Protein AF-A0A830CGZ1-F1 (afdb_monomer_lite)

Secondary structure (DSSP, 8-state):
-HHHHHHH-SSSHHHHHHHHHHHHHHHHHHHHT-SEEE----HHHHHHHHHHHHHTT-HHHHHHHT-SEE-TTSSS-EE-TTTTS-HHHHHHHHHHHHHHHHH---------S---SS-EEE-

Sequence (123 aa):
MDEIVKLIGLKNNCTFCGVFRRQALDRGAALLKVDKLVTGHNEDDIAETVLLNILRGDISRLSRCTSITTGEDGPIPRCKPFKYTYEKEIVIYPFFLYFIFLTAVDRFLVIEHGLYRGKIILF

pLDDT: mean 77.16, std 17.2, range [34.75, 94.19]

InterPro domains:
  IPR014729 Rossmann-like alpha/beta/alpha sandwich fold [G3DSA:3.40.50.620] (1-101)

Radius of gyration: 17.86 Å; chains: 1; bounding box: 48×31×41 Å

Organism: NCBI:txid374723

Foldseek 3Di:
DVVVCVVPPPPPVVVVVVVVVVVVQVVVCVVVVWQAEEEADALVNLVVVLVVCVVVVVVVCNVQSLDQWPPPVHPHIYGYPRNHPDPVCVVVVVVVVVVVCVVDPDDDPDPPDDDDPIGYDYD

Structure (mmCIF, N/CA/C/O backbone):
data_AF-A0A830CGZ1-F1
#
_entry.id   AF-A0A830CGZ1-F1
#
loop_
_atom_site.group_PDB
_atom_site.id
_atom_site.type_symbol
_atom_site.label_atom_id
_atom_site.label_alt_id
_atom_site.label_comp_id
_atom_site.label_asym_id
_atom_site.label_entity_id
_atom_site.label_seq_id
_atom_site.pdbx_PDB_ins_code
_atom_site.Cartn_x
_atom_site.Cartn_y
_atom_site.Cartn_z
_atom_site.occupancy
_atom_site.B_iso_or_equiv
_atom_site.auth_seq_id
_atom_site.auth_comp_id
_atom_site.auth_asym_id
_atom_site.auth_atom_id
_atom_site.pdbx_PDB_model_num
ATOM 1 N N . MET A 1 1 ? -12.743 12.727 -0.189 1.00 80.94 1 MET A N 1
ATOM 2 C CA . MET A 1 1 ? -12.120 12.752 1.154 1.00 80.94 1 MET A CA 1
ATOM 3 C C . MET A 1 1 ? -12.763 13.834 2.004 1.00 80.94 1 MET A C 1
ATOM 5 O O . MET A 1 1 ? -13.208 13.531 3.098 1.00 80.94 1 MET A O 1
ATOM 9 N N . ASP A 1 2 ? -12.900 15.048 1.481 1.00 84.94 2 ASP A N 1
ATOM 10 C CA . ASP A 1 2 ? -13.464 16.189 2.218 1.00 84.94 2 ASP A CA 1
ATOM 11 C C . ASP A 1 2 ? -14.882 15.939 2.750 1.00 84.94 2 ASP A C 1
ATOM 13 O O . ASP A 1 2 ? -15.197 16.310 3.875 1.00 84.94 2 ASP A O 1
ATOM 17 N N . GLU A 1 3 ? -15.723 15.232 1.992 1.00 87.56 3 GLU A N 1
ATOM 18 C CA . GLU A 1 3 ? -17.060 14.826 2.451 1.00 87.56 3 GLU A CA 1
ATOM 19 C C . GLU A 1 3 ? -17.023 13.834 3.619 1.00 87.56 3 GLU A C 1
ATOM 21 O O . GLU A 1 3 ? -17.811 13.946 4.552 1.00 87.56 3 GLU A O 1
ATOM 26 N N . ILE A 1 4 ? -16.069 12.898 3.606 1.00 85.12 4 ILE A N 1
ATOM 27 C CA . ILE A 1 4 ? -15.860 11.946 4.703 1.00 85.12 4 ILE A CA 1
ATOM 28 C C . ILE A 1 4 ? -15.441 12.730 5.951 1.00 85.12 4 ILE A C 1
ATOM 30 O O . ILE A 1 4 ? -16.065 12.584 6.994 1.00 85.12 4 ILE A O 1
ATOM 34 N N . VAL A 1 5 ? -14.463 13.635 5.834 1.00 87.81 5 VAL A N 1
ATOM 35 C CA . VAL A 1 5 ? -13.986 14.467 6.956 1.00 87.81 5 VAL A CA 1
ATOM 36 C C . VAL A 1 5 ? -15.115 15.294 7.579 1.00 87.81 5 VAL A C 1
ATOM 38 O O . VAL A 1 5 ? -15.162 15.429 8.800 1.00 87.81 5 VAL A O 1
ATOM 41 N N . LYS A 1 6 ? -16.065 15.794 6.777 1.00 89.00 6 LYS A N 1
ATOM 42 C CA . LYS A 1 6 ? -17.254 16.498 7.292 1.00 89.00 6 LYS A CA 1
ATOM 43 C C . LYS A 1 6 ? -18.144 15.615 8.179 1.00 89.00 6 LYS A C 1
ATOM 45 O O . LYS A 1 6 ? -18.798 16.146 9.068 1.00 89.00 6 LYS A O 1
ATOM 50 N N . LEU A 1 7 ? -18.169 14.301 7.954 1.00 86.00 7 LEU A N 1
ATOM 51 C CA . LEU A 1 7 ? -19.015 13.346 8.683 1.00 86.00 7 LEU A CA 1
ATOM 52 C C . LEU A 1 7 ? -18.321 12.736 9.910 1.00 86.00 7 LEU A C 1
ATOM 54 O O . LEU A 1 7 ? -18.927 12.646 10.972 1.00 86.00 7 LEU A O 1
ATOM 58 N N . ILE A 1 8 ? -17.062 12.306 9.777 1.00 82.81 8 ILE A N 1
ATOM 59 C CA . ILE A 1 8 ? -16.299 11.640 10.857 1.00 82.81 8 ILE A CA 1
ATOM 60 C C . ILE A 1 8 ? -15.431 12.600 11.688 1.00 82.81 8 ILE A C 1
ATOM 62 O O . ILE A 1 8 ? -14.903 12.216 12.733 1.00 82.81 8 ILE A O 1
ATOM 66 N N . GLY A 1 9 ? -15.282 13.852 11.252 1.00 83.38 9 GLY A N 1
ATOM 67 C CA . GLY A 1 9 ? -14.396 14.833 11.872 1.00 83.38 9 GLY A CA 1
ATOM 68 C C . GLY A 1 9 ? -12.922 14.622 11.508 1.00 83.38 9 GLY A C 1
ATOM 69 O O . GLY A 1 9 ? -12.582 13.986 10.516 1.00 83.38 9 GLY A O 1
ATOM 70 N N . LEU A 1 10 ? -12.013 15.189 12.307 1.00 82.44 10 LEU A N 1
ATOM 71 C CA . LEU A 1 10 ? -10.563 15.159 12.038 1.00 82.44 10 LEU A CA 1
ATOM 72 C C . LEU A 1 10 ? -9.858 13.884 12.535 1.00 82.44 10 LEU A C 1
ATOM 74 O O . LEU A 1 10 ? -8.666 13.696 12.289 1.00 82.44 10 LEU A O 1
ATOM 78 N N . LYS A 1 11 ? -10.565 13.013 13.261 1.00 84.69 11 LYS A N 1
ATOM 79 C CA . LYS A 1 11 ? -9.992 11.793 13.844 1.00 84.69 11 LYS A CA 1
ATOM 80 C C . LYS A 1 11 ? -10.088 10.632 12.854 1.00 84.69 11 LYS A C 1
ATOM 82 O O . LYS A 1 11 ? -11.069 10.496 12.137 1.00 84.69 11 LYS A O 1
ATOM 87 N N . ASN A 1 12 ? -9.083 9.754 12.855 1.00 80.31 12 ASN A N 1
ATOM 88 C CA . ASN A 1 12 ? -9.040 8.518 12.054 1.00 80.31 12 ASN A CA 1
ATOM 89 C C . ASN A 1 12 ? -9.046 8.704 10.522 1.00 80.31 12 ASN A C 1
ATOM 91 O O . ASN A 1 12 ? -9.245 7.740 9.780 1.00 80.31 12 ASN A O 1
ATOM 95 N N . ASN A 1 13 ? -8.747 9.906 10.024 1.00 85.00 13 ASN A N 1
ATOM 96 C CA . ASN A 1 13 ? -8.733 10.207 8.588 1.00 85.00 13 ASN A CA 1
ATOM 97 C C . ASN A 1 13 ? -7.738 9.347 7.797 1.00 85.00 13 ASN A C 1
ATOM 99 O O . ASN A 1 13 ? -8.030 8.956 6.667 1.00 85.00 13 ASN A O 1
ATOM 103 N N . CYS A 1 14 ? -6.593 8.994 8.391 1.00 85.44 14 CYS A N 1
ATOM 104 C CA . CYS A 1 14 ? -5.587 8.140 7.754 1.00 85.44 14 CYS A CA 1
ATOM 105 C C . CYS A 1 14 ? -6.111 6.725 7.461 1.00 85.44 14 CYS A C 1
ATOM 107 O O . CYS A 1 14 ? -5.753 6.143 6.437 1.00 85.44 14 CYS A O 1
ATOM 109 N N . THR A 1 15 ? -7.014 6.199 8.295 1.00 86.12 15 THR A N 1
ATOM 110 C CA . THR A 1 15 ? -7.643 4.890 8.076 1.00 86.12 15 THR A CA 1
ATOM 111 C C . THR A 1 15 ? -8.454 4.892 6.781 1.00 86.12 15 THR A C 1
ATOM 113 O O . THR A 1 15 ? -8.300 3.998 5.950 1.00 86.12 15 THR A O 1
ATOM 116 N N . PHE A 1 16 ? -9.256 5.936 6.557 1.00 88.94 16 PHE A N 1
ATOM 117 C CA . PHE A 1 16 ? -10.055 6.083 5.337 1.00 88.94 16 PHE A CA 1
ATOM 118 C C . PHE A 1 16 ? -9.203 6.463 4.126 1.00 88.94 16 PHE A C 1
ATOM 120 O O . PHE A 1 16 ? -9.363 5.876 3.057 1.00 88.94 16 PHE A O 1
ATOM 127 N N . CYS A 1 17 ? -8.249 7.382 4.296 1.00 89.75 17 CYS A N 1
ATOM 128 C CA . CYS A 1 17 ? -7.306 7.770 3.247 1.00 89.75 17 CYS A CA 1
ATOM 129 C C . CYS A 1 17 ? -6.562 6.547 2.689 1.00 89.75 17 CYS A C 1
ATOM 131 O O . CYS A 1 17 ? -6.505 6.360 1.474 1.00 89.75 17 CYS A O 1
ATOM 133 N N . GLY A 1 18 ? -6.069 5.661 3.561 1.00 88.12 18 GLY A N 1
ATOM 134 C CA . GLY A 1 18 ? -5.382 4.437 3.152 1.00 88.12 18 GLY A CA 1
ATOM 135 C C . GLY A 1 18 ? -6.279 3.439 2.410 1.00 88.12 18 GLY A C 1
ATOM 136 O O . GLY A 1 18 ? -5.804 2.725 1.526 1.00 88.12 18 GLY A O 1
ATOM 137 N N . VAL A 1 19 ? -7.575 3.370 2.734 1.00 89.75 19 VAL A N 1
ATOM 138 C CA . VAL A 1 19 ? -8.547 2.553 1.982 1.00 89.75 19 VAL A CA 1
ATOM 139 C C . VAL A 1 19 ? -8.791 3.156 0.600 1.00 89.75 19 VAL A C 1
ATOM 141 O O . VAL A 1 19 ? -8.648 2.453 -0.400 1.00 89.75 19 VAL A O 1
ATOM 144 N N . PHE A 1 20 ? -9.075 4.457 0.521 1.00 90.56 20 PHE A N 1
ATOM 145 C CA . PHE A 1 20 ? -9.340 5.125 -0.754 1.00 90.56 20 PHE A CA 1
ATOM 146 C C . PHE A 1 20 ? -8.133 5.125 -1.684 1.00 90.56 20 PHE A C 1
ATOM 148 O O . PHE A 1 20 ? -8.293 4.866 -2.873 1.00 90.56 20 PHE A O 1
ATOM 155 N N . ARG A 1 21 ? -6.922 5.344 -1.159 1.00 90.06 21 ARG A N 1
ATOM 156 C CA . ARG A 1 21 ? -5.692 5.296 -1.957 1.00 90.06 21 ARG A CA 1
ATOM 157 C C . ARG A 1 21 ? -5.503 3.919 -2.589 1.00 90.06 21 ARG A C 1
ATOM 159 O O . ARG A 1 21 ? -5.266 3.834 -3.787 1.00 90.06 21 ARG A O 1
ATOM 166 N N . ARG A 1 22 ? -5.670 2.839 -1.817 1.00 89.38 22 ARG A N 1
ATOM 167 C CA . ARG A 1 22 ? -5.563 1.469 -2.347 1.00 89.38 22 ARG A CA 1
ATOM 168 C C . ARG A 1 22 ? -6.612 1.191 -3.420 1.00 89.38 22 ARG A C 1
ATOM 170 O O . ARG A 1 22 ? -6.238 0.746 -4.496 1.00 89.38 22 ARG A O 1
ATOM 177 N N . GLN A 1 23 ? -7.871 1.551 -3.170 1.00 90.38 23 GLN A N 1
ATOM 178 C CA . GLN A 1 23 ? -8.958 1.377 -4.138 1.00 90.38 23 GLN A CA 1
ATOM 179 C C . GLN A 1 23 ? -8.748 2.181 -5.426 1.00 90.38 23 GLN A C 1
ATOM 181 O O . GLN A 1 23 ? -9.028 1.678 -6.510 1.00 90.38 23 GLN A O 1
ATOM 186 N N . ALA A 1 24 ? -8.271 3.423 -5.325 1.00 90.00 24 ALA A N 1
ATOM 187 C CA . ALA A 1 24 ? -7.976 4.255 -6.487 1.00 90.00 24 ALA A CA 1
ATOM 188 C C . ALA A 1 24 ? -6.866 3.632 -7.343 1.00 90.00 24 ALA A C 1
ATOM 190 O O . ALA A 1 24 ? -7.012 3.540 -8.560 1.00 90.00 24 ALA A O 1
ATOM 191 N N . LEU A 1 25 ? -5.808 3.135 -6.697 1.00 88.69 25 LEU A N 1
ATOM 192 C CA . LEU A 1 25 ? -4.720 2.415 -7.354 1.00 88.69 25 LEU A CA 1
ATOM 193 C C . LEU A 1 25 ? -5.204 1.121 -8.021 1.00 88.69 25 LEU A C 1
ATOM 195 O O . LEU A 1 25 ? -4.886 0.895 -9.183 1.00 88.69 25 LEU A O 1
ATOM 199 N N . ASP A 1 26 ? -6.015 0.311 -7.333 1.00 88.94 26 ASP A N 1
ATOM 200 C CA . ASP A 1 26 ? -6.561 -0.939 -7.885 1.00 88.94 26 ASP A CA 1
ATOM 201 C C . ASP A 1 26 ? -7.444 -0.677 -9.113 1.00 88.94 26 ASP A C 1
ATOM 203 O O . ASP A 1 26 ? -7.310 -1.342 -10.140 1.00 88.94 26 ASP A O 1
ATOM 207 N N . ARG A 1 27 ? -8.321 0.333 -9.045 1.00 89.75 27 ARG A N 1
ATOM 208 C CA . ARG A 1 27 ? -9.178 0.729 -10.174 1.00 89.75 27 ARG A CA 1
ATOM 209 C C . ARG A 1 27 ? -8.358 1.265 -11.343 1.00 89.75 27 ARG A C 1
ATOM 211 O O . ARG A 1 27 ? -8.613 0.878 -12.478 1.00 89.75 27 ARG A O 1
ATOM 218 N N . GLY A 1 28 ? -7.376 2.128 -11.080 1.00 88.69 28 GLY A N 1
ATOM 219 C CA . GLY A 1 28 ? -6.486 2.663 -12.113 1.00 88.69 28 GLY A CA 1
ATOM 220 C C . GLY A 1 28 ? -5.686 1.560 -12.807 1.00 88.69 28 GLY A C 1
ATOM 221 O O . GLY A 1 28 ? -5.612 1.520 -14.032 1.00 88.69 28 GLY A O 1
ATOM 222 N N . ALA A 1 29 ? -5.166 0.613 -12.030 1.00 87.44 29 ALA A N 1
ATOM 223 C CA . ALA A 1 29 ? -4.442 -0.546 -12.528 1.00 87.44 29 ALA A CA 1
ATOM 224 C C . ALA A 1 29 ? -5.335 -1.454 -13.400 1.00 87.44 29 ALA A C 1
ATOM 226 O O . ALA A 1 29 ? -4.925 -1.854 -14.492 1.00 87.44 29 ALA A O 1
ATOM 227 N N . ALA A 1 30 ? -6.583 -1.700 -12.986 1.00 87.12 30 ALA A N 1
ATOM 228 C CA . ALA A 1 30 ? -7.550 -2.473 -13.768 1.00 87.12 30 ALA A CA 1
ATOM 229 C C . ALA A 1 30 ? -7.932 -1.781 -15.089 1.00 87.12 30 ALA A C 1
ATOM 231 O O . ALA A 1 30 ? -7.962 -2.424 -16.139 1.00 87.12 30 ALA A O 1
ATOM 232 N N . LEU A 1 31 ? -8.173 -0.465 -15.061 1.00 88.44 31 LEU A N 1
ATOM 233 C CA . LEU A 1 31 ? -8.479 0.336 -16.253 1.00 88.44 31 LEU A CA 1
ATOM 234 C C . LEU A 1 31 ? -7.332 0.317 -17.271 1.00 88.44 31 LEU A C 1
ATOM 236 O O . LEU A 1 31 ? -7.567 0.212 -18.474 1.00 88.44 31 LEU A O 1
ATOM 240 N N . LEU A 1 32 ? -6.091 0.388 -16.787 1.00 86.00 32 LEU A N 1
ATOM 241 C CA . LEU A 1 32 ? -4.886 0.402 -17.619 1.00 86.00 32 LEU A CA 1
ATOM 242 C C . LEU A 1 32 ? -4.411 -1.002 -18.028 1.00 86.00 32 LEU A C 1
ATOM 244 O O . LEU A 1 32 ? -3.481 -1.111 -18.832 1.00 86.00 32 LEU A O 1
ATOM 248 N N . LYS A 1 33 ? -5.073 -2.059 -17.529 1.00 85.31 33 LYS A N 1
ATOM 249 C CA . LYS A 1 33 ? -4.744 -3.474 -17.769 1.00 85.31 33 LYS A CA 1
ATOM 250 C C . LYS A 1 33 ? -3.263 -3.756 -17.511 1.00 85.31 33 LYS A C 1
ATOM 252 O O . LYS A 1 33 ? -2.554 -4.245 -18.390 1.00 85.31 33 LYS A O 1
ATOM 257 N N . VAL A 1 34 ? -2.791 -3.355 -16.334 1.00 82.25 34 VAL A N 1
ATOM 258 C CA . VAL A 1 34 ? -1.409 -3.602 -15.905 1.00 82.25 34 VAL A CA 1
ATOM 259 C C . VAL A 1 34 ? -1.283 -4.987 -15.301 1.00 82.25 34 VAL A C 1
ATOM 261 O O . VAL A 1 34 ? -2.213 -5.493 -14.677 1.00 82.25 34 VAL A O 1
ATOM 264 N N . ASP A 1 35 ? -0.109 -5.577 -15.455 1.00 82.44 35 ASP A N 1
ATOM 265 C CA . ASP A 1 35 ? 0.158 -6.925 -14.970 1.00 82.44 35 ASP A CA 1
ATOM 266 C C . ASP A 1 35 ? 0.54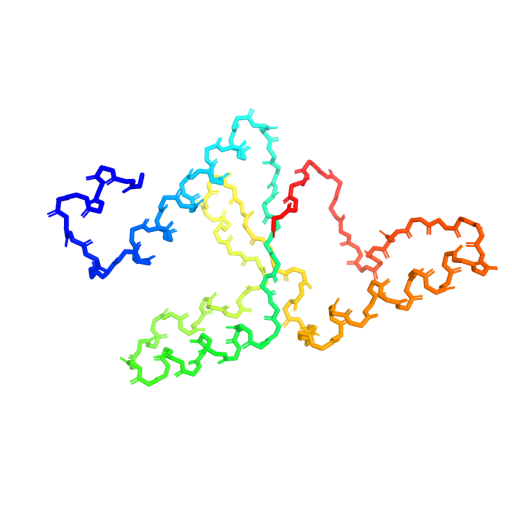2 -6.926 -13.484 1.00 82.44 35 ASP A C 1
ATOM 268 O O . ASP A 1 35 ? 0.279 -7.889 -12.765 1.00 82.44 35 ASP A O 1
ATOM 272 N N . LYS A 1 36 ? 1.203 -5.852 -13.029 1.00 83.62 36 LYS A N 1
ATOM 273 C CA . LYS A 1 36 ? 1.708 -5.686 -11.661 1.00 83.62 36 LYS A CA 1
ATOM 274 C C . LYS A 1 36 ? 1.692 -4.228 -11.229 1.00 83.62 36 LYS A C 1
ATOM 276 O O . LYS A 1 36 ? 1.958 -3.327 -12.027 1.00 83.62 36 LYS A O 1
ATOM 281 N N . LEU A 1 37 ? 1.455 -4.011 -9.939 1.00 85.44 37 LEU A N 1
ATOM 282 C CA . LEU A 1 37 ? 1.548 -2.698 -9.310 1.00 85.44 37 LEU A CA 1
ATOM 283 C C . LEU A 1 37 ? 2.798 -2.621 -8.433 1.00 85.44 37 LEU A C 1
ATOM 285 O O . LEU A 1 37 ? 2.959 -3.402 -7.496 1.00 85.44 37 LEU A O 1
ATOM 289 N N . VAL A 1 38 ? 3.675 -1.664 -8.715 1.00 87.19 38 VAL A N 1
ATOM 290 C CA . VAL A 1 38 ? 4.893 -1.446 -7.932 1.00 87.19 38 VAL A CA 1
ATOM 291 C C . VAL A 1 38 ? 4.660 -0.325 -6.929 1.00 87.19 38 VAL A C 1
ATOM 293 O O . VAL A 1 38 ? 4.177 0.740 -7.299 1.00 87.19 38 VAL A O 1
ATOM 296 N N . THR A 1 39 ? 5.013 -0.564 -5.667 1.00 87.06 39 THR A N 1
ATOM 297 C CA . THR A 1 39 ? 4.949 0.449 -4.602 1.00 87.06 39 THR A CA 1
ATOM 298 C C . THR A 1 39 ? 6.328 0.731 -4.027 1.00 87.06 39 THR A C 1
ATOM 300 O O . THR A 1 39 ? 7.064 -0.223 -3.762 1.00 87.06 39 THR A O 1
ATOM 303 N N . GLY A 1 40 ? 6.624 1.992 -3.728 1.00 85.75 40 GLY A N 1
ATOM 304 C CA . GLY A 1 40 ? 7.895 2.445 -3.154 1.00 85.75 40 GLY A CA 1
ATOM 305 C C . GLY A 1 40 ? 8.209 2.068 -1.695 1.00 85.75 40 GLY A C 1
ATOM 306 O O . GLY A 1 40 ? 9.007 2.767 -1.089 1.00 85.75 40 GLY A O 1
ATOM 307 N N . HIS A 1 41 ? 7.616 1.012 -1.121 1.00 88.12 41 HIS A N 1
ATOM 308 C CA . HIS A 1 41 ? 7.918 0.613 0.265 1.00 88.12 41 HIS A CA 1
ATOM 309 C C . HIS A 1 41 ? 9.378 0.162 0.401 1.00 88.12 41 HIS A C 1
ATOM 311 O O . HIS A 1 41 ? 9.802 -0.758 -0.314 1.00 88.12 41 HIS A O 1
ATOM 317 N N . ASN A 1 42 ? 10.102 0.786 1.324 1.00 89.94 42 ASN A N 1
ATOM 318 C CA . ASN A 1 42 ? 11.521 0.558 1.576 1.00 89.94 42 ASN A CA 1
ATOM 319 C C . ASN A 1 42 ? 11.753 -0.458 2.720 1.00 89.94 42 ASN A C 1
ATOM 321 O O . ASN A 1 42 ? 10.801 -1.038 3.257 1.00 89.94 42 ASN A O 1
ATOM 325 N N . GLU A 1 43 ? 13.014 -0.730 3.063 1.00 91.81 43 GLU A N 1
ATOM 326 C CA . GLU A 1 43 ? 13.353 -1.640 4.168 1.00 91.81 43 GLU A CA 1
ATOM 327 C C . GLU A 1 43 ? 12.899 -1.098 5.534 1.00 91.81 43 GLU A C 1
ATOM 329 O O . GLU A 1 43 ? 12.369 -1.852 6.357 1.00 91.81 43 GLU A O 1
ATOM 334 N N . ASP A 1 44 ? 13.025 0.213 5.743 1.00 91.75 44 ASP A N 1
ATOM 335 C CA . ASP A 1 44 ? 12.670 0.895 6.990 1.00 91.75 44 ASP A CA 1
ATOM 336 C C . ASP A 1 44 ? 11.151 0.822 7.266 1.00 91.75 44 ASP A C 1
ATOM 338 O O . ASP A 1 44 ? 10.731 0.471 8.371 1.00 91.75 44 ASP A O 1
ATOM 342 N N . ASP A 1 45 ? 10.317 1.002 6.238 1.00 91.69 45 ASP A N 1
ATOM 343 C CA . ASP A 1 45 ? 8.856 0.843 6.273 1.00 91.69 45 ASP A CA 1
ATOM 344 C C . ASP A 1 45 ? 8.454 -0.577 6.702 1.00 91.69 45 ASP A C 1
ATOM 346 O O . ASP A 1 45 ? 7.458 -0.802 7.405 1.00 91.69 45 ASP A O 1
ATOM 350 N N . ILE A 1 46 ? 9.205 -1.581 6.238 1.00 91.25 46 ILE A N 1
ATOM 351 C CA . ILE A 1 46 ? 8.952 -2.987 6.557 1.00 91.25 46 ILE A CA 1
ATOM 352 C C . ILE A 1 46 ? 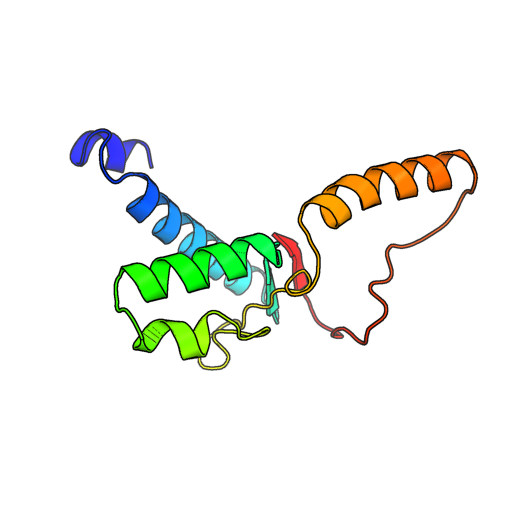9.364 -3.271 7.997 1.00 91.25 46 ILE A C 1
ATOM 354 O O . ILE A 1 46 ? 8.609 -3.944 8.704 1.00 91.25 46 ILE A O 1
ATOM 358 N N . ALA A 1 47 ? 10.500 -2.740 8.448 1.00 92.56 47 ALA A N 1
ATOM 359 C CA . ALA A 1 47 ? 10.933 -2.837 9.835 1.00 92.56 47 ALA A CA 1
ATOM 360 C C . ALA A 1 47 ? 9.910 -2.191 10.786 1.00 92.56 47 ALA A C 1
ATOM 362 O O . ALA A 1 47 ? 9.487 -2.834 11.752 1.00 92.56 47 ALA A O 1
ATOM 363 N N . GLU A 1 48 ? 9.425 -0.985 10.471 1.00 93.88 48 GLU A N 1
ATOM 364 C CA . GLU A 1 48 ? 8.363 -0.314 11.229 1.00 93.88 48 GLU A CA 1
ATOM 365 C C . GLU A 1 48 ? 7.094 -1.173 11.265 1.00 93.88 48 GLU A C 1
ATOM 367 O O . GLU A 1 48 ? 6.515 -1.416 12.327 1.00 93.88 48 GLU A O 1
ATOM 372 N N . THR A 1 49 ? 6.683 -1.711 10.115 1.00 91.44 49 THR A N 1
ATOM 373 C CA . THR A 1 49 ? 5.493 -2.564 10.018 1.00 91.44 49 THR A CA 1
ATOM 374 C C . THR A 1 49 ? 5.624 -3.832 10.866 1.00 91.44 49 THR A C 1
ATOM 376 O O . THR A 1 49 ? 4.664 -4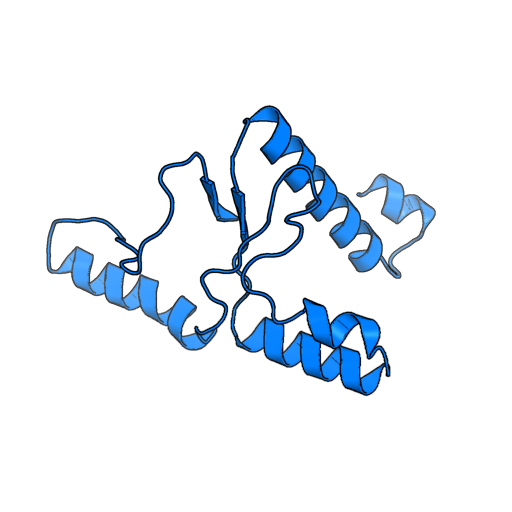.231 11.532 1.00 91.44 49 THR A O 1
ATOM 379 N N . VAL A 1 50 ? 6.787 -4.485 10.857 1.00 93.06 50 VAL A N 1
ATOM 380 C CA . VAL A 1 50 ? 7.060 -5.672 11.681 1.00 93.06 50 VAL A CA 1
ATOM 381 C C . VAL A 1 50 ? 6.985 -5.310 13.161 1.00 93.06 50 VAL A C 1
ATOM 383 O O . VAL A 1 50 ? 6.257 -5.968 13.906 1.00 93.06 50 VAL A O 1
ATOM 386 N N . LEU A 1 51 ? 7.656 -4.233 13.575 1.00 94.19 51 LEU A N 1
ATOM 387 C CA . LEU A 1 51 ? 7.662 -3.775 14.962 1.00 94.19 51 LEU A CA 1
ATOM 388 C C . LEU A 1 51 ? 6.246 -3.452 15.455 1.00 94.19 51 LEU A C 1
ATOM 390 O O . LEU A 1 51 ? 5.832 -3.929 16.511 1.00 94.19 51 LEU A O 1
ATOM 394 N N . LEU A 1 52 ? 5.464 -2.712 14.667 1.00 92.75 52 LEU A N 1
ATOM 395 C CA . LEU A 1 52 ? 4.083 -2.369 15.006 1.00 92.75 52 LEU A CA 1
ATOM 396 C C . LEU A 1 52 ? 3.185 -3.604 15.126 1.00 92.75 52 LEU A C 1
ATOM 398 O O . LEU A 1 52 ? 2.328 -3.645 16.008 1.00 92.75 52 LEU A O 1
ATOM 402 N N . ASN A 1 53 ? 3.353 -4.608 14.262 1.00 91.44 53 ASN A N 1
ATOM 403 C CA . ASN A 1 53 ? 2.570 -5.842 14.347 1.00 91.44 53 ASN A CA 1
ATOM 404 C C . ASN A 1 53 ? 2.960 -6.684 15.570 1.00 91.44 53 ASN A C 1
ATOM 406 O O . ASN A 1 53 ? 2.071 -7.255 16.199 1.00 91.44 53 ASN A O 1
ATOM 410 N N . ILE A 1 54 ? 4.242 -6.712 15.954 1.00 93.00 54 ILE A N 1
ATOM 411 C CA . ILE A 1 54 ? 4.697 -7.362 17.195 1.00 93.00 54 ILE A CA 1
ATOM 412 C C . ILE A 1 54 ? 4.079 -6.670 18.413 1.00 93.00 54 ILE A C 1
ATOM 414 O O . ILE A 1 54 ? 3.467 -7.335 19.245 1.00 93.00 54 ILE A O 1
ATOM 418 N N . LEU A 1 55 ? 4.170 -5.339 18.493 1.00 93.62 55 LEU A N 1
ATOM 419 C CA . LEU A 1 55 ? 3.634 -4.563 19.619 1.00 93.62 55 LEU A CA 1
ATOM 420 C C . LEU A 1 55 ?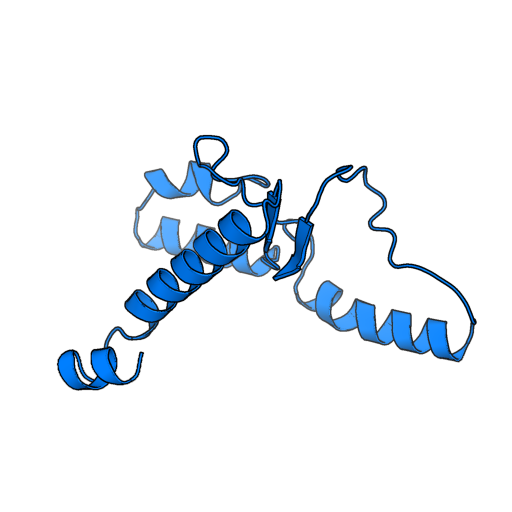 2.108 -4.667 19.742 1.00 93.62 55 LEU A C 1
ATOM 422 O O . LEU A 1 55 ? 1.570 -4.609 20.844 1.00 93.62 55 LEU A O 1
ATOM 426 N N . ARG A 1 56 ? 1.401 -4.842 18.621 1.00 90.31 56 ARG A N 1
ATOM 427 C CA . ARG A 1 56 ? -0.051 -5.082 18.595 1.00 90.31 56 ARG A CA 1
ATOM 428 C C . ARG A 1 56 ? -0.436 -6.546 18.838 1.00 90.31 56 ARG A C 1
ATOM 430 O O . ARG A 1 56 ? -1.623 -6.823 18.974 1.00 90.31 56 ARG A O 1
ATOM 437 N N . GLY A 1 57 ? 0.526 -7.472 18.869 1.00 90.50 57 GLY A N 1
ATOM 438 C CA . GLY A 1 57 ? 0.280 -8.912 18.993 1.00 90.50 57 GLY A CA 1
ATOM 439 C C . GLY A 1 57 ? -0.355 -9.553 17.751 1.00 90.50 57 GLY A C 1
ATOM 440 O O . GLY A 1 57 ? -0.936 -10.632 17.842 1.00 90.50 57 GLY A O 1
ATOM 441 N N . ASP A 1 58 ? -0.269 -8.913 16.582 1.00 87.44 58 ASP A N 1
ATOM 442 C CA . ASP A 1 58 ? -0.968 -9.337 15.364 1.00 87.44 58 ASP A CA 1
ATOM 443 C C . ASP A 1 58 ? -0.097 -10.290 14.521 1.00 87.44 58 ASP A C 1
ATOM 445 O O . ASP A 1 58 ? 0.395 -9.970 13.433 1.00 87.44 58 ASP A O 1
ATOM 449 N N . ILE A 1 59 ? 0.118 -11.497 15.056 1.00 84.69 59 ILE A N 1
ATOM 450 C CA . ILE A 1 59 ? 1.024 -12.522 14.500 1.00 84.69 59 ILE A CA 1
ATOM 451 C C . ILE A 1 59 ? 0.597 -12.952 13.087 1.00 84.69 59 ILE A C 1
ATOM 453 O O . ILE A 1 59 ? 1.430 -13.240 12.227 1.00 84.69 59 ILE A O 1
ATOM 457 N N . SER A 1 60 ? -0.708 -12.920 12.808 1.00 83.88 60 SER A N 1
ATOM 458 C CA . SER A 1 60 ? -1.287 -13.280 11.508 1.00 83.88 60 SER A CA 1
ATOM 459 C C . SER A 1 60 ? -0.795 -12.399 10.348 1.00 83.88 60 SER A C 1
ATOM 461 O O . SER A 1 60 ? -0.788 -12.824 9.188 1.00 83.88 60 SER A O 1
ATOM 463 N N . ARG A 1 61 ? -0.391 -11.158 10.646 1.00 81.25 61 ARG A N 1
ATOM 464 C CA . ARG A 1 61 ? 0.081 -10.184 9.654 1.00 81.25 61 ARG A CA 1
ATOM 465 C C . ARG A 1 61 ? 1.584 -10.257 9.419 1.00 81.25 61 ARG A C 1
ATOM 467 O O . ARG A 1 61 ? 2.024 -9.888 8.331 1.00 81.25 61 ARG A O 1
ATOM 474 N N . LEU A 1 62 ? 2.347 -10.782 10.380 1.00 83.50 62 LEU A N 1
ATOM 475 C CA . LEU A 1 62 ? 3.806 -10.898 10.289 1.00 83.50 62 LEU A CA 1
ATOM 476 C C . LEU A 1 62 ? 4.257 -11.806 9.142 1.00 83.50 62 LEU A C 1
ATOM 478 O O . LEU A 1 62 ? 5.215 -11.488 8.445 1.00 83.50 62 LEU A O 1
ATOM 482 N N . SER A 1 63 ? 3.531 -12.897 8.893 1.00 81.25 63 SER A N 1
ATOM 483 C CA . SER A 1 63 ? 3.853 -13.846 7.817 1.00 81.25 63 SER A CA 1
ATOM 484 C C . SER A 1 63 ? 3.791 -13.227 6.417 1.00 81.25 63 SER A C 1
ATOM 486 O O . SER A 1 63 ? 4.499 -13.669 5.519 1.00 81.25 63 SER A O 1
ATOM 488 N N . ARG A 1 64 ? 2.955 -12.198 6.225 1.00 81.62 64 ARG A N 1
ATOM 489 C CA . ARG A 1 64 ? 2.672 -11.593 4.913 1.00 81.62 64 ARG A CA 1
ATOM 490 C C . ARG A 1 64 ? 3.298 -10.217 4.720 1.00 81.62 64 ARG A C 1
ATOM 492 O O . ARG A 1 64 ? 3.417 -9.759 3.586 1.00 81.62 64 ARG A O 1
ATOM 499 N N . CYS A 1 65 ? 3.673 -9.517 5.793 1.00 80.94 65 CYS A N 1
ATOM 500 C CA . CYS A 1 65 ? 4.162 -8.142 5.675 1.00 80.94 65 CYS A CA 1
ATOM 501 C C . CYS A 1 65 ? 5.542 -8.048 5.002 1.00 80.94 65 CYS A C 1
ATOM 503 O O . CYS A 1 65 ? 5.828 -7.039 4.351 1.00 80.94 65 CYS A O 1
ATOM 505 N N . THR A 1 66 ? 6.351 -9.109 5.090 1.00 82.69 66 THR A N 1
ATOM 506 C CA . THR A 1 66 ? 7.703 -9.193 4.518 1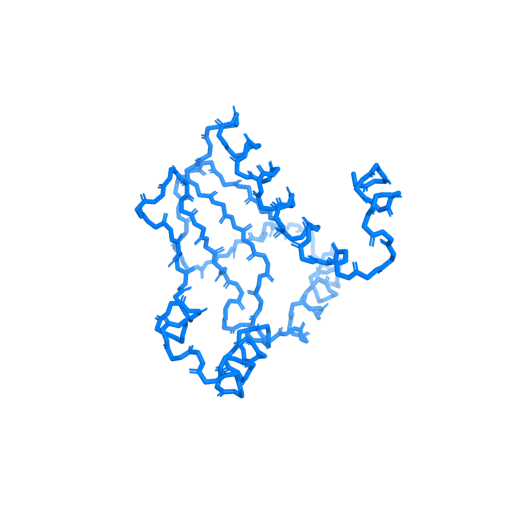.00 82.69 66 THR A CA 1
ATOM 507 C C . THR A 1 66 ? 7.745 -9.788 3.106 1.00 82.69 66 THR A C 1
ATOM 509 O O . THR A 1 66 ? 8.810 -9.813 2.494 1.00 82.69 66 THR A O 1
ATOM 512 N N . SER A 1 67 ? 6.632 -10.255 2.536 1.00 85.38 67 SER A N 1
ATOM 513 C CA . SER A 1 67 ? 6.622 -10.803 1.173 1.00 85.38 67 SER A CA 1
ATOM 514 C C . SER A 1 67 ? 6.937 -9.714 0.134 1.00 85.38 67 SER A C 1
ATOM 516 O O . SER A 1 67 ? 6.397 -8.607 0.199 1.00 85.38 67 SER A O 1
ATOM 518 N N . ILE A 1 68 ? 7.829 -10.022 -0.821 1.00 82.31 68 ILE A N 1
ATOM 519 C CA . ILE A 1 68 ? 8.217 -9.102 -1.914 1.00 82.31 68 ILE A CA 1
ATOM 520 C C . ILE A 1 68 ? 7.025 -8.842 -2.834 1.00 82.31 68 ILE A C 1
ATOM 522 O O . ILE A 1 68 ? 6.749 -7.696 -3.191 1.00 82.31 68 ILE A O 1
ATOM 526 N N . THR A 1 69 ? 6.318 -9.915 -3.183 1.00 83.94 69 THR A N 1
ATOM 527 C CA . THR A 1 69 ? 5.061 -9.880 -3.924 1.00 83.94 69 THR A CA 1
ATOM 528 C C . THR A 1 69 ? 3.926 -10.200 -2.964 1.00 83.94 69 THR A C 1
ATOM 530 O O . THR A 1 69 ? 4.037 -11.095 -2.128 1.00 83.94 69 THR A O 1
ATOM 533 N N . THR A 1 70 ? 2.837 -9.450 -3.059 1.00 84.25 70 THR A N 1
ATOM 534 C CA . THR A 1 70 ? 1.628 -9.644 -2.254 1.00 84.25 70 THR A CA 1
ATOM 535 C C . THR A 1 70 ? 0.399 -9.628 -3.153 1.00 84.25 70 THR A C 1
ATOM 537 O O . THR A 1 70 ? 0.383 -8.937 -4.171 1.00 84.25 70 THR A O 1
ATOM 540 N N . GLY A 1 71 ? -0.640 -10.370 -2.761 1.00 79.38 71 GLY A N 1
ATOM 541 C CA . GLY A 1 71 ? -1.908 -10.397 -3.493 1.00 79.38 71 GLY A CA 1
ATOM 542 C C . GLY A 1 71 ? -1.844 -11.158 -4.816 1.00 79.38 71 GLY A C 1
ATOM 543 O O . GLY A 1 71 ? -2.489 -10.735 -5.766 1.00 79.38 71 GLY A O 1
ATOM 544 N N . GLU A 1 72 ? -1.078 -12.253 -4.879 1.00 74.62 72 GLU A N 1
ATOM 545 C CA . GLU A 1 72 ? -1.065 -13.156 -6.045 1.00 74.62 72 GLU A CA 1
ATOM 546 C C . GLU A 1 72 ? -2.442 -13.783 -6.309 1.00 74.62 72 GLU A C 1
ATOM 548 O O . GLU A 1 72 ? -2.807 -13.977 -7.462 1.00 74.62 72 GLU A O 1
ATOM 553 N N . ASP A 1 73 ? -3.246 -13.984 -5.259 1.00 72.25 73 ASP A N 1
ATOM 554 C CA . ASP A 1 73 ? -4.644 -14.433 -5.365 1.00 72.25 73 ASP A CA 1
ATOM 555 C C . ASP A 1 73 ? -5.616 -13.310 -5.785 1.00 72.25 73 ASP A C 1
ATOM 557 O O . ASP A 1 73 ? -6.814 -13.534 -5.967 1.00 72.25 73 ASP A O 1
ATOM 561 N N . GLY A 1 74 ? -5.128 -12.068 -5.862 1.00 72.12 74 GLY A N 1
ATOM 562 C CA . GLY A 1 74 ? -5.904 -10.891 -6.232 1.00 72.12 74 GLY A CA 1
ATOM 563 C C . GLY A 1 74 ? -5.857 -10.601 -7.735 1.00 72.12 74 GLY A C 1
ATOM 564 O O . GLY A 1 74 ? -5.038 -11.157 -8.460 1.00 72.12 74 GLY A O 1
ATOM 565 N N . PRO A 1 75 ? -6.701 -9.674 -8.225 1.00 74.44 75 PRO A N 1
ATOM 566 C CA . PRO A 1 75 ? -6.759 -9.347 -9.649 1.00 74.44 75 PRO A CA 1
ATOM 567 C C . PRO A 1 75 ? -5.457 -8.733 -10.183 1.00 74.44 75 PRO A C 1
ATOM 569 O O . PRO A 1 75 ? -5.179 -8.862 -11.370 1.00 74.44 75 PRO A O 1
ATOM 572 N N . ILE A 1 76 ? -4.681 -8.044 -9.332 1.00 85.44 76 ILE A N 1
ATOM 573 C CA . ILE A 1 76 ? -3.410 -7.407 -9.703 1.00 85.44 76 ILE A CA 1
ATOM 574 C C . ILE A 1 76 ? -2.411 -7.558 -8.543 1.00 85.44 76 ILE A C 1
ATOM 576 O O . ILE A 1 76 ? -2.607 -6.935 -7.491 1.00 85.44 76 ILE A O 1
ATOM 580 N N . PRO A 1 77 ? -1.335 -8.348 -8.708 1.00 87.88 77 PRO A N 1
ATOM 581 C CA . PRO A 1 77 ? -0.324 -8.510 -7.674 1.00 87.88 77 PRO A CA 1
ATOM 582 C C . PRO A 1 77 ? 0.499 -7.233 -7.473 1.00 87.88 77 PRO A C 1
ATOM 584 O O . PRO A 1 77 ? 0.788 -6.479 -8.409 1.00 87.88 77 PRO A O 1
ATOM 587 N N . ARG A 1 78 ? 0.904 -6.999 -6.222 1.00 86.94 78 ARG A N 1
ATOM 588 C CA . ARG A 1 78 ? 1.695 -5.836 -5.801 1.00 86.94 78 ARG A CA 1
ATOM 589 C C . ARG A 1 78 ? 3.116 -6.247 -5.454 1.00 86.94 78 ARG A C 1
ATOM 591 O O . ARG A 1 78 ? 3.294 -7.210 -4.712 1.00 86.94 78 ARG A O 1
ATOM 598 N N . CYS A 1 79 ? 4.110 -5.496 -5.914 1.00 88.38 79 CYS A N 1
ATOM 599 C CA . CYS A 1 79 ? 5.523 -5.759 -5.641 1.00 88.38 79 CYS A CA 1
ATOM 600 C C . CYS A 1 79 ? 6.251 -4.563 -5.010 1.00 88.38 79 CYS A C 1
ATOM 602 O O . CYS A 1 79 ? 5.961 -3.401 -5.307 1.00 88.38 79 CYS A O 1
ATOM 604 N N . LYS A 1 80 ? 7.214 -4.875 -4.135 1.00 85.94 80 LYS A N 1
ATOM 605 C CA . LYS A 1 80 ? 8.031 -3.919 -3.370 1.00 85.94 80 LYS A CA 1
ATOM 606 C C . LYS A 1 80 ? 9.510 -4.041 -3.777 1.00 85.94 80 LYS A C 1
ATOM 608 O O . LYS A 1 80 ? 10.230 -4.839 -3.177 1.00 85.94 80 LYS A O 1
ATOM 613 N N . PRO A 1 81 ? 9.974 -3.317 -4.809 1.00 84.19 81 PRO A N 1
ATOM 614 C CA . PRO A 1 81 ? 11.346 -3.437 -5.302 1.00 84.19 81 PRO A CA 1
ATOM 615 C C . PRO A 1 81 ? 12.379 -2.924 -4.293 1.00 84.19 81 PRO A C 1
ATOM 617 O O . PRO A 1 81 ? 13.465 -3.482 -4.218 1.00 84.19 81 PRO A O 1
ATOM 620 N N . PHE A 1 82 ? 12.028 -1.927 -3.475 1.00 86.00 82 PHE A N 1
ATOM 621 C CA . PHE A 1 82 ? 12.930 -1.322 -2.488 1.00 86.00 82 PHE A CA 1
ATOM 622 C C . PHE A 1 82 ? 12.932 -2.027 -1.128 1.00 86.00 82 PHE A C 1
ATOM 624 O O . PHE A 1 82 ? 13.452 -1.491 -0.157 1.00 86.00 82 PHE A O 1
ATOM 631 N N . LYS A 1 83 ? 12.392 -3.250 -1.038 1.00 86.19 83 LYS A N 1
ATOM 632 C CA . LYS A 1 83 ? 12.308 -4.005 0.223 1.00 86.19 83 LYS A CA 1
ATOM 633 C C . LYS A 1 83 ? 13.650 -4.131 0.967 1.00 86.19 83 LYS A C 1
ATOM 635 O O . LYS A 1 83 ? 13.636 -4.255 2.184 1.00 86.19 83 LYS A O 1
ATOM 640 N N . TYR A 1 84 ? 14.759 -4.185 0.234 1.00 86.44 84 TYR A N 1
ATOM 641 C CA . TYR A 1 84 ? 16.114 -4.376 0.769 1.00 86.44 84 TYR A CA 1
ATOM 642 C C . TYR A 1 84 ? 16.978 -3.125 0.588 1.00 86.44 84 TYR A C 1
ATOM 644 O O . TYR A 1 84 ? 18.191 -3.217 0.420 1.00 86.44 84 TYR A O 1
ATOM 652 N N . THR A 1 85 ? 16.337 -1.965 0.467 1.00 86.88 85 THR A N 1
ATOM 653 C CA . THR A 1 85 ? 17.011 -0.690 0.258 1.00 86.88 85 THR A CA 1
ATOM 654 C C . THR A 1 85 ? 16.579 0.256 1.362 1.00 86.88 85 THR A C 1
ATOM 656 O O . THR A 1 85 ? 15.382 0.465 1.573 1.00 86.88 85 THR A O 1
ATOM 659 N N . TYR A 1 86 ? 17.557 0.838 2.048 1.00 88.31 86 TYR A N 1
ATOM 660 C CA . TYR A 1 86 ? 17.310 1.833 3.086 1.00 88.31 86 TYR A CA 1
ATOM 661 C C . TYR A 1 86 ? 16.790 3.138 2.486 1.00 88.31 86 TYR A C 1
ATOM 663 O O . TYR A 1 86 ? 17.184 3.530 1.383 1.00 88.31 86 TYR A O 1
ATOM 671 N N . GLU A 1 87 ? 15.997 3.887 3.247 1.00 87.19 87 GLU A N 1
ATOM 672 C CA . GLU A 1 87 ? 15.497 5.199 2.832 1.00 87.19 87 GLU A CA 1
ATOM 673 C C . GLU A 1 87 ? 16.649 6.144 2.458 1.00 87.19 87 GLU A C 1
ATOM 675 O O . GLU A 1 87 ? 16.612 6.796 1.413 1.00 87.19 87 GLU A O 1
ATOM 680 N N . LYS A 1 88 ? 17.737 6.135 3.245 1.00 87.12 88 LYS A N 1
ATOM 681 C CA . LYS A 1 88 ? 18.942 6.937 2.969 1.00 87.12 88 LYS A CA 1
ATOM 682 C C . LYS A 1 88 ? 19.510 6.672 1.571 1.00 87.12 88 LYS A C 1
ATOM 684 O O . LYS A 1 88 ? 19.976 7.593 0.911 1.00 87.12 88 LYS A O 1
ATOM 689 N N . GLU A 1 89 ? 19.474 5.424 1.107 1.00 83.44 89 GLU A N 1
ATOM 690 C CA . GLU A 1 89 ? 20.031 5.032 -0.190 1.00 83.44 89 GLU A CA 1
ATOM 691 C C . GLU A 1 89 ? 19.121 5.481 -1.327 1.00 83.44 89 GLU A C 1
ATOM 693 O O . GLU A 1 89 ? 19.610 6.020 -2.318 1.00 83.44 89 GLU A O 1
ATOM 698 N N . ILE A 1 90 ? 17.803 5.362 -1.145 1.00 82.56 90 ILE A N 1
ATOM 699 C CA . ILE A 1 90 ? 16.802 5.847 -2.102 1.00 82.56 90 ILE A CA 1
ATOM 700 C C . ILE A 1 90 ? 16.897 7.368 -2.267 1.00 82.56 90 ILE A C 1
ATOM 702 O O . ILE A 1 90 ? 16.770 7.864 -3.381 1.00 82.56 90 ILE A O 1
ATOM 706 N N . VAL A 1 91 ? 17.155 8.115 -1.189 1.00 83.81 91 VAL A N 1
ATOM 707 C CA . VAL A 1 91 ? 17.286 9.583 -1.234 1.00 83.81 91 VAL A CA 1
ATOM 708 C C . VAL A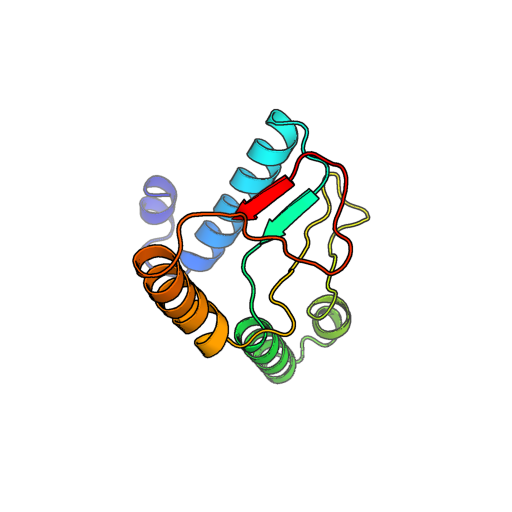 1 91 ? 18.617 10.023 -1.855 1.00 83.81 91 VAL A C 1
ATOM 710 O O . VAL A 1 91 ? 18.650 10.983 -2.626 1.00 83.81 91 VAL A O 1
ATOM 713 N N . ILE A 1 92 ? 19.721 9.331 -1.552 1.00 83.31 92 ILE A N 1
ATOM 714 C CA . ILE A 1 92 ? 21.056 9.670 -2.079 1.00 83.31 92 ILE A CA 1
ATOM 715 C C . ILE A 1 92 ? 21.179 9.315 -3.566 1.00 83.31 92 ILE A C 1
ATOM 717 O O . ILE A 1 92 ? 21.869 10.010 -4.316 1.00 83.31 92 ILE A O 1
ATOM 721 N N . TYR A 1 93 ? 20.505 8.258 -4.018 1.00 75.38 93 TYR A N 1
ATOM 722 C CA . TYR A 1 93 ? 20.665 7.734 -5.370 1.00 75.38 93 TYR A CA 1
ATOM 723 C C . TYR A 1 93 ? 20.335 8.753 -6.486 1.00 75.38 93 TYR A C 1
ATOM 725 O O . TYR A 1 93 ? 21.177 8.937 -7.366 1.00 75.38 93 TYR A O 1
ATOM 733 N N . PRO A 1 94 ? 19.208 9.498 -6.459 1.00 74.12 94 PRO A N 1
ATOM 734 C CA . PRO A 1 94 ? 18.932 10.558 -7.430 1.00 74.12 94 PRO A CA 1
ATOM 735 C C . PRO A 1 94 ? 19.962 11.687 -7.417 1.00 74.12 94 PRO A C 1
ATOM 737 O O . PRO A 1 94 ? 20.271 12.231 -8.471 1.00 74.12 94 PRO A O 1
ATOM 740 N N . PHE A 1 95 ? 20.512 12.034 -6.249 1.00 70.69 95 PHE A N 1
ATOM 741 C CA . PHE A 1 95 ? 21.538 13.073 -6.140 1.00 70.69 95 PHE A CA 1
ATOM 742 C C . PHE A 1 95 ? 22.844 12.634 -6.813 1.00 70.69 95 PHE A C 1
ATOM 744 O O . PHE A 1 95 ? 23.441 13.389 -7.580 1.00 70.69 95 PHE A O 1
ATOM 751 N N . PHE A 1 96 ? 23.249 11.383 -6.588 1.00 62.88 96 PHE A N 1
ATOM 752 C CA . PHE A 1 96 ? 24.415 10.792 -7.238 1.00 62.88 96 PHE A CA 1
ATOM 753 C C . PHE A 1 96 ? 24.203 10.614 -8.747 1.00 62.88 96 PHE A C 1
ATOM 755 O O . PHE A 1 96 ? 25.084 10.942 -9.537 1.00 62.88 96 PHE A O 1
ATOM 762 N N . LEU A 1 97 ? 23.012 10.177 -9.165 1.00 62.19 97 LEU A N 1
ATOM 763 C CA . LEU A 1 97 ? 22.659 10.041 -10.576 1.00 62.19 97 LEU A CA 1
ATOM 764 C C . LEU A 1 97 ? 22.589 11.399 -11.284 1.00 62.19 97 LEU A C 1
ATOM 766 O O . LEU A 1 97 ? 23.025 11.505 -12.422 1.00 62.19 97 LEU A O 1
ATOM 770 N N . TYR A 1 98 ? 22.096 12.446 -10.621 1.00 58.22 98 TYR A N 1
ATOM 771 C CA . TYR A 1 98 ? 22.099 13.814 -11.145 1.00 58.22 98 TYR A CA 1
ATOM 772 C C . TYR A 1 98 ? 23.525 14.360 -11.302 1.00 58.22 98 TYR A C 1
ATOM 774 O O . TYR A 1 98 ? 23.843 14.978 -12.316 1.00 58.22 98 TYR A O 1
ATOM 782 N N . PHE A 1 99 ? 24.410 14.075 -10.343 1.00 50.75 99 PHE A N 1
ATOM 783 C CA . PHE A 1 99 ? 25.833 14.405 -10.446 1.00 50.75 99 PHE A CA 1
ATOM 784 C C . PHE A 1 99 ? 26.523 13.649 -11.597 1.00 50.75 99 PHE A C 1
ATOM 786 O O . PHE A 1 99 ? 27.291 14.238 -12.359 1.00 50.75 99 PHE A O 1
ATOM 793 N N . ILE A 1 100 ? 26.199 12.366 -11.788 1.00 52.25 100 ILE A N 1
ATOM 794 C CA . ILE A 1 100 ? 26.663 11.581 -12.940 1.00 52.25 100 ILE A CA 1
ATOM 795 C C . ILE A 1 100 ? 26.088 12.130 -14.249 1.00 52.25 100 ILE A C 1
ATOM 797 O O . ILE A 1 100 ? 26.829 12.283 -15.206 1.00 52.25 100 ILE A O 1
ATOM 801 N N . PHE A 1 101 ? 24.812 12.505 -14.306 1.00 42.38 101 PHE A N 1
ATOM 802 C CA . PHE A 1 101 ? 24.184 13.049 -15.514 1.00 42.38 101 PHE A CA 1
ATOM 803 C C . PHE A 1 101 ? 24.780 14.401 -15.937 1.00 42.38 101 PHE A C 1
ATOM 805 O O . PHE A 1 101 ? 24.930 14.678 -17.124 1.00 42.38 101 PHE A O 1
ATOM 812 N N . LEU A 1 102 ? 25.176 15.239 -14.972 1.00 46.78 102 LEU A N 1
ATOM 813 C CA . LEU A 1 102 ? 25.916 16.478 -15.240 1.00 46.78 102 LEU A CA 1
ATOM 814 C C . LEU A 1 102 ? 27.331 16.229 -15.786 1.00 46.78 102 LEU A C 1
ATOM 816 O O . LEU A 1 102 ? 27.907 17.122 -16.404 1.00 46.78 102 LEU A O 1
ATOM 820 N N . THR A 1 103 ? 27.896 15.042 -15.557 1.00 46.47 103 THR A N 1
ATOM 821 C CA . THR A 1 103 ? 29.263 14.676 -15.965 1.00 46.47 103 THR A CA 1
ATOM 822 C C . THR A 1 103 ? 29.310 13.703 -17.151 1.00 46.47 103 THR A C 1
ATOM 824 O O . THR A 1 103 ? 30.330 13.640 -17.834 1.00 46.47 103 THR A O 1
ATOM 827 N N . ALA A 1 104 ? 28.215 13.001 -17.452 1.00 40.50 104 ALA A N 1
ATOM 828 C CA . ALA A 1 104 ? 28.086 12.027 -18.529 1.00 40.50 104 ALA A CA 1
ATOM 829 C C . ALA A 1 104 ? 26.663 12.048 -19.125 1.00 40.50 104 ALA A C 1
ATOM 831 O O . ALA A 1 104 ? 25.671 11.798 -18.441 1.00 40.50 104 ALA A O 1
ATOM 832 N N . VAL A 1 105 ? 26.572 12.334 -20.427 1.00 47.38 105 VAL A N 1
ATOM 833 C CA . VAL A 1 105 ? 25.352 12.170 -21.232 1.00 47.38 105 VAL A CA 1
ATOM 834 C C . VAL A 1 105 ? 25.119 10.665 -21.460 1.00 47.38 105 VAL A C 1
ATOM 836 O O . VAL A 1 105 ? 26.071 9.972 -21.806 1.00 47.38 105 VAL A O 1
ATOM 839 N N . ASP A 1 106 ? 23.866 10.200 -21.313 1.00 36.59 106 ASP A N 1
ATOM 840 C CA . ASP A 1 106 ? 23.360 8.807 -21.445 1.00 36.59 106 ASP A CA 1
ATOM 841 C C . ASP A 1 106 ? 23.617 7.879 -20.230 1.00 36.59 106 ASP A C 1
ATOM 843 O O . ASP A 1 106 ? 24.697 7.873 -19.661 1.00 36.59 106 ASP A O 1
ATOM 847 N N . ARG A 1 107 ? 22.717 7.004 -19.745 1.00 41.75 107 ARG A N 1
ATOM 848 C CA . ARG A 1 107 ? 21.393 6.495 -20.159 1.00 41.75 107 ARG A CA 1
ATOM 849 C C . ARG A 1 107 ? 20.772 5.727 -18.970 1.00 41.75 107 ARG A C 1
ATOM 851 O O . ARG A 1 107 ? 21.502 5.181 -18.157 1.00 41.75 107 ARG A O 1
ATOM 858 N N . PHE A 1 108 ? 19.439 5.606 -18.975 1.00 34.78 108 PHE A N 1
ATOM 859 C CA . PHE A 1 108 ? 18.623 4.512 -18.406 1.00 34.78 108 PHE A CA 1
ATOM 860 C C . PHE A 1 108 ? 18.933 3.999 -16.981 1.00 34.78 108 PHE A C 1
ATOM 862 O O . PHE A 1 108 ? 19.880 3.255 -16.747 1.00 34.78 108 PHE A O 1
ATOM 869 N N . LEU A 1 109 ? 17.991 4.243 -16.061 1.00 35.53 109 LEU A N 1
ATOM 870 C CA . LEU A 1 109 ? 17.849 3.467 -14.829 1.00 35.53 109 LEU A CA 1
ATOM 871 C C . LEU A 1 109 ? 17.428 2.031 -15.185 1.00 35.53 109 LEU A C 1
ATOM 873 O O . LEU A 1 109 ? 16.240 1.721 -15.275 1.00 35.53 109 LEU A O 1
ATOM 877 N N . VAL A 1 110 ? 18.401 1.157 -15.437 1.00 34.84 110 VAL A N 1
ATOM 878 C CA . VAL A 1 110 ? 18.173 -0.286 -15.515 1.00 34.84 110 VAL A CA 1
ATOM 879 C C . VAL A 1 110 ? 18.259 -0.827 -14.091 1.00 34.84 110 VAL A C 1
ATOM 881 O O . VAL A 1 110 ? 19.340 -0.918 -13.517 1.00 34.84 110 VAL A O 1
ATOM 884 N N . ILE A 1 111 ? 17.114 -1.183 -13.506 1.00 40.56 111 ILE A N 1
ATOM 885 C CA . ILE A 1 111 ? 17.081 -2.022 -12.302 1.00 40.56 111 ILE A CA 1
ATOM 886 C C . ILE A 1 111 ? 17.471 -3.438 -12.754 1.00 40.56 111 ILE A C 1
ATOM 888 O O . ILE A 1 111 ? 16.620 -4.276 -13.060 1.00 40.56 111 ILE A O 1
ATOM 892 N N . GLU A 1 112 ? 18.775 -3.685 -12.894 1.00 36.19 112 GLU A N 1
ATOM 893 C CA . GLU A 1 112 ? 19.325 -5.007 -13.191 1.00 36.19 112 GLU A CA 1
ATOM 894 C C . GLU A 1 112 ? 19.243 -5.894 -11.951 1.00 36.19 112 GLU A C 1
ATOM 896 O O . GLU A 1 112 ? 20.176 -5.989 -11.173 1.00 36.19 112 GLU A O 1
ATOM 901 N N . HIS A 1 113 ? 18.098 -6.550 -11.786 1.00 34.75 113 HIS A N 1
ATOM 902 C CA . HIS A 1 113 ? 17.993 -7.909 -11.249 1.00 34.75 113 HIS A CA 1
ATOM 903 C C . HIS A 1 113 ? 16.695 -8.532 -11.790 1.00 34.75 113 HIS A C 1
ATOM 905 O O . HIS A 1 113 ? 15.741 -8.776 -11.062 1.00 34.75 113 HIS A O 1
ATOM 911 N N . GLY A 1 114 ? 16.650 -8.723 -13.117 1.00 48.94 114 GLY A N 1
ATOM 912 C CA . GLY A 1 114 ? 15.651 -9.524 -13.838 1.00 48.94 114 GLY A CA 1
ATOM 913 C C . GLY A 1 114 ? 14.185 -9.156 -13.584 1.00 48.94 114 GLY A C 1
ATOM 914 O O . GLY A 1 114 ? 13.505 -9.844 -12.834 1.00 48.94 114 GLY A O 1
ATOM 915 N N . LEU A 1 115 ? 13.642 -8.117 -14.225 1.00 42.88 115 LEU A N 1
ATOM 916 C CA . LEU A 1 115 ? 12.307 -7.623 -13.865 1.00 42.88 115 LEU A CA 1
ATOM 917 C C . LEU A 1 115 ? 11.383 -7.421 -15.075 1.00 42.88 115 LEU A C 1
ATOM 919 O O . LEU A 1 115 ? 11.360 -6.375 -15.702 1.00 42.88 115 LEU A O 1
ATOM 923 N N . TYR A 1 116 ? 10.581 -8.459 -15.333 1.00 44.84 116 TYR A N 1
ATOM 924 C CA . TYR A 1 116 ? 9.211 -8.410 -15.867 1.00 44.84 116 TYR A CA 1
ATOM 925 C C . TYR A 1 116 ? 8.961 -7.721 -17.239 1.00 44.84 116 TYR A C 1
ATOM 927 O O . TYR A 1 116 ? 8.949 -6.502 -17.365 1.00 44.84 116 TYR A O 1
ATOM 935 N N . ARG A 1 117 ? 8.627 -8.514 -18.277 1.00 45.25 117 ARG A N 1
ATOM 936 C CA . ARG A 1 117 ? 8.158 -8.041 -19.605 1.00 45.25 117 ARG A CA 1
ATOM 937 C C . ARG A 1 117 ? 6.645 -7.758 -19.607 1.00 45.25 117 ARG A C 1
ATOM 939 O O . ARG A 1 117 ? 5.891 -8.462 -20.273 1.00 45.25 117 ARG A O 1
ATOM 946 N N . GLY A 1 118 ? 6.197 -6.763 -18.847 1.00 54.34 118 GLY A N 1
ATOM 947 C CA . GLY A 1 118 ? 4.774 -6.415 -18.737 1.00 54.34 118 GLY A CA 1
ATOM 948 C C . GLY A 1 118 ? 4.528 -4.925 -18.519 1.00 54.34 118 GLY A C 1
ATOM 949 O O . GLY A 1 118 ? 5.467 -4.151 -18.326 1.00 54.34 118 GLY A O 1
ATOM 950 N N . LYS A 1 119 ? 3.261 -4.509 -18.550 1.00 56.56 119 LYS A N 1
ATOM 951 C CA . LYS A 1 119 ? 2.859 -3.144 -18.196 1.00 56.56 119 LYS A CA 1
ATOM 952 C C . LYS A 1 119 ? 2.912 -2.997 -16.683 1.00 56.56 119 LYS A C 1
ATOM 954 O O . LYS A 1 119 ? 2.150 -3.640 -15.964 1.00 56.56 119 LYS A O 1
ATOM 959 N N . ILE A 1 120 ? 3.808 -2.133 -16.223 1.00 59.31 120 ILE A N 1
ATOM 960 C CA . ILE A 1 120 ? 4.031 -1.839 -14.811 1.00 59.31 120 ILE A CA 1
ATOM 961 C C . ILE A 1 120 ? 3.761 -0.358 -14.590 1.00 59.31 120 ILE A C 1
ATOM 963 O O . ILE A 1 120 ? 4.177 0.476 -15.394 1.00 59.31 120 ILE A O 1
ATOM 967 N N . ILE A 1 121 ? 3.088 -0.035 -13.489 1.00 59.31 121 ILE A N 1
ATOM 968 C CA . ILE A 1 121 ? 3.015 1.339 -12.994 1.00 59.31 121 ILE A CA 1
ATOM 969 C C . ILE A 1 121 ? 3.728 1.399 -11.648 1.00 59.31 121 ILE A C 1
ATOM 971 O O . ILE A 1 121 ? 3.467 0.579 -10.761 1.00 59.31 121 ILE A O 1
ATOM 975 N N . LEU A 1 122 ? 4.645 2.361 -11.548 1.00 58.38 122 LEU A N 1
ATOM 976 C CA . LEU A 1 122 ? 5.389 2.700 -10.344 1.00 58.38 122 LEU A CA 1
ATOM 977 C C . LEU A 1 122 ? 4.624 3.790 -9.585 1.00 58.38 122 LEU A C 1
ATOM 979 O O . LEU A 1 122 ? 4.263 4.804 -10.187 1.00 58.38 122 LEU A O 1
ATOM 983 N N . PHE A 1 123 ? 4.379 3.574 -8.294 1.00 56.41 123 PHE A N 1
ATOM 984 C CA . PHE A 1 123 ? 3.750 4.537 -7.390 1.00 56.41 123 PHE A CA 1
ATOM 985 C C . PHE A 1 123 ? 4.577 4.750 -6.125 1.00 56.41 123 PHE A C 1
ATOM 987 O O . PHE A 1 123 ? 5.145 3.755 -5.604 1.00 56.41 123 PHE A O 1
#